Protein AF-A0A6S6PDP6-F1 (afdb_monomer)

Solvent-accessible surface area (backbone atoms only — not comparable to full-atom values): 7367 Å² total; per-residue (Å²): 138,85,53,68,46,98,90,74,43,75,61,49,75,66,54,52,54,55,49,52,53,49,50,52,52,49,54,54,54,49,50,52,51,50,52,51,53,35,48,54,28,44,77,68,69,27,50,63,66,81,89,53,92,38,46,42,82,45,91,45,61,48,102,85,68,49,72,48,81,40,42,63,45,77,32,64,76,46,38,51,51,53,54,48,52,52,52,46,42,74,74,70,47,52,69,70,59,54,48,65,65,44,53,70,63,45,61,69,54,49,72,68,58,68,76,72,72,73,78,78,86,125

Nearest PDB structures (foldseek):
  6z8i-assembly1_B  TM=3.446E-01  e=1.204E+00  Bacteroides thetaiotaomicron VPI-5482
  6zm1-assembly1_B  TM=3.277E-01  e=1.125E+00  Bacteroides thetaiotaomicron VPI-5482

Organism: Acetobacter aceti (NCBI:txid435)

Secondary structure (DSSP, 8-state):
---EETTTEE--HHHHHHHHHHHHHHHHHHHHHHHHHHHHHHHTTS-SSSPPTTEEE--EE-TTS-EETT-EEE-HHHHHHHHHHHHHHHTT--HHHHHHHHHHHHHHHHHHHGGG------

Radius of gyration: 23.92 Å; Cα contacts (8 Å, |Δi|>4): 77; chains: 1; bounding box: 60×48×45 Å

Foldseek 3Di:
DFDQDPVHGTDDPVNVVVVVVVVVVVVVVVVVVLVVVLVVCVVVVFHSDDDDFQKDDDFDADPVRHTDHGDIDGDVVRVVLVVVLVVCVVVVDDNVRSCVVVVVVVVVVVVVPVVPPPPPDD

pLDDT: mean 77.39, std 14.94, range [33.06, 93.81]

Sequence (122 aa):
MQIVTVAEGEISELHVGLKGTMNALFLKDLALKTHRGLRGRVEAAKSGGGLCYGYRFIRQFDAHGEPIRGDREIDDAQADTVRRIFCEFATGRSPLRVCRQLIPMMAETSCAAARKVDFSLS

Mean predicted aligned error: 12.42 Å

Structure (mmCIF, N/CA/C/O backbone):
data_AF-A0A6S6PDP6-F1
#
_entry.id   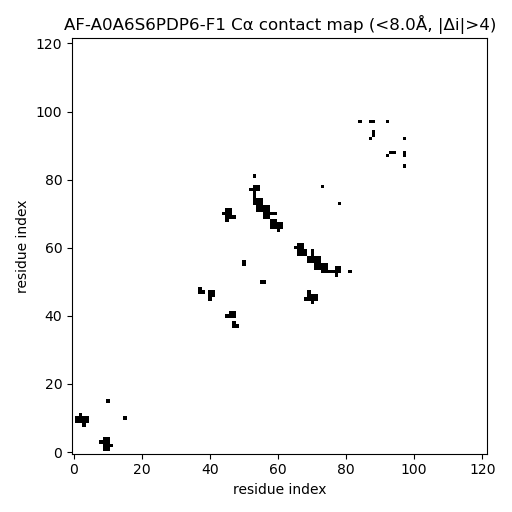AF-A0A6S6PDP6-F1
#
loop_
_atom_site.group_PDB
_atom_site.id
_atom_site.type_symbol
_atom_site.label_atom_id
_atom_site.label_alt_id
_atom_site.label_comp_id
_atom_site.label_asym_id
_atom_site.label_entity_id
_atom_site.label_seq_id
_atom_site.pdbx_PDB_ins_code
_atom_site.Cartn_x
_atom_site.Cartn_y
_atom_site.Cartn_z
_atom_site.occupancy
_atom_site.B_iso_or_equiv
_atom_site.auth_seq_id
_atom_site.auth_comp_id
_atom_site.auth_asym_id
_atom_site.auth_atom_id
_atom_site.pdbx_PDB_model_num
ATOM 1 N N . MET A 1 1 ? 39.586 26.753 -2.995 1.00 52.16 1 MET A N 1
ATOM 2 C CA . MET A 1 1 ? 39.370 25.320 -2.705 1.00 52.16 1 MET A CA 1
ATOM 3 C C . MET A 1 1 ? 38.463 24.788 -3.798 1.00 52.16 1 MET A C 1
ATOM 5 O O . MET A 1 1 ? 37.339 25.259 -3.879 1.00 52.16 1 MET A O 1
ATOM 9 N N . GLN A 1 2 ? 38.985 23.944 -4.691 1.00 61.41 2 GLN A N 1
ATOM 10 C CA . GLN A 1 2 ? 38.239 23.426 -5.845 1.00 61.41 2 GLN A CA 1
ATOM 11 C C . GLN A 1 2 ? 37.506 22.140 -5.448 1.00 61.41 2 GLN A C 1
ATOM 13 O O . GLN A 1 2 ? 38.102 21.273 -4.809 1.00 61.41 2 GLN A O 1
ATOM 18 N N . ILE A 1 3 ? 36.222 22.028 -5.791 1.00 72.94 3 ILE A N 1
ATOM 19 C CA . ILE A 1 3 ? 35.432 20.809 -5.566 1.00 72.94 3 ILE A CA 1
ATOM 20 C C . ILE A 1 3 ? 35.554 19.955 -6.827 1.00 72.94 3 ILE A C 1
ATOM 22 O O . ILE A 1 3 ? 35.171 20.399 -7.905 1.00 72.94 3 ILE A O 1
ATOM 26 N N . VAL A 1 4 ? 36.088 18.739 -6.698 1.00 71.31 4 VAL A N 1
ATOM 27 C CA . VAL A 1 4 ? 36.324 17.820 -7.823 1.00 71.31 4 VAL A CA 1
ATOM 28 C C . VAL A 1 4 ? 35.530 16.537 -7.597 1.00 71.31 4 VAL A C 1
ATOM 30 O O . VAL A 1 4 ? 35.573 15.978 -6.501 1.00 71.31 4 VAL A O 1
ATOM 33 N N . THR A 1 5 ? 34.810 16.052 -8.611 1.00 73.19 5 THR A N 1
ATOM 34 C CA . THR A 1 5 ? 34.128 14.743 -8.558 1.00 73.19 5 THR A CA 1
ATOM 35 C C . THR A 1 5 ? 34.731 13.753 -9.543 1.00 73.19 5 THR A C 1
ATOM 37 O O . THR A 1 5 ? 35.179 14.128 -10.622 1.00 73.19 5 THR A O 1
ATOM 40 N N . VAL A 1 6 ? 34.710 12.466 -9.183 1.00 71.62 6 VAL A N 1
ATOM 41 C CA . VAL A 1 6 ? 35.309 11.370 -9.972 1.00 71.62 6 VAL A CA 1
ATOM 42 C C . VAL A 1 6 ? 34.678 11.235 -11.366 1.00 71.62 6 VAL A C 1
ATOM 44 O O . VAL A 1 6 ? 35.338 10.786 -12.294 1.00 71.62 6 VAL A O 1
ATOM 47 N N . ALA A 1 7 ? 33.416 11.640 -11.524 1.00 65.56 7 ALA A N 1
ATOM 48 C CA . ALA A 1 7 ? 32.699 11.547 -12.792 1.00 65.56 7 ALA A CA 1
ATOM 49 C C . ALA A 1 7 ? 32.927 12.745 -13.733 1.00 65.56 7 ALA A C 1
ATOM 51 O O . ALA A 1 7 ? 32.743 12.591 -14.935 1.00 65.56 7 ALA A O 1
ATOM 52 N N . GLU A 1 8 ? 33.282 13.930 -13.217 1.00 60.47 8 GLU A N 1
ATOM 53 C CA . GLU A 1 8 ? 33.199 15.178 -14.004 1.00 60.47 8 GLU A CA 1
ATOM 54 C C . GLU A 1 8 ? 34.349 16.172 -13.812 1.00 60.47 8 GLU A C 1
ATOM 56 O O . GLU A 1 8 ? 34.410 17.168 -14.527 1.00 60.47 8 GLU A O 1
ATOM 61 N N . GLY A 1 9 ? 35.290 15.919 -12.901 1.00 71.25 9 GLY A N 1
ATOM 62 C CA . GLY A 1 9 ? 36.389 16.853 -12.651 1.00 71.25 9 GLY A CA 1
ATOM 63 C C . GLY A 1 9 ? 35.951 18.071 -11.827 1.00 71.25 9 GLY A C 1
ATOM 64 O O . GLY A 1 9 ? 35.169 17.919 -10.885 1.00 71.25 9 GLY A O 1
ATOM 65 N N . GLU A 1 10 ? 36.513 19.253 -12.116 1.00 66.38 10 GLU A N 1
ATOM 66 C CA . GLU A 1 10 ? 36.288 20.498 -11.359 1.00 66.38 10 GLU A CA 1
ATOM 67 C C . GLU A 1 10 ? 34.861 21.047 -11.529 1.00 66.38 10 GLU A C 1
ATOM 69 O O . GLU A 1 10 ? 34.403 21.339 -12.633 1.00 66.38 10 GLU A O 1
ATOM 74 N N . ILE A 1 11 ? 34.162 21.242 -10.410 1.00 68.06 11 ILE A N 1
ATOM 75 C CA . ILE A 1 11 ? 32.797 21.766 -10.370 1.00 68.06 11 ILE A CA 1
ATOM 76 C C . ILE A 1 11 ? 32.840 23.287 -10.205 1.00 68.06 11 ILE A C 1
ATOM 78 O O . ILE A 1 11 ? 33.169 23.800 -9.137 1.00 68.06 11 ILE A O 1
ATOM 82 N N . SER A 1 12 ? 32.442 24.007 -11.256 1.00 70.81 12 SER A N 1
ATOM 83 C CA . 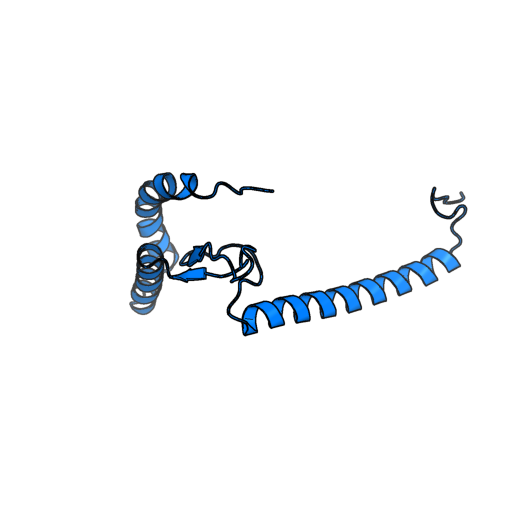SER A 1 12 ? 32.184 25.454 -11.193 1.00 70.81 12 SER A CA 1
ATOM 84 C C . SER A 1 12 ? 30.754 25.764 -10.723 1.00 70.81 12 SER A C 1
ATOM 86 O O . SER A 1 12 ? 29.857 24.926 -10.829 1.00 70.81 12 SER A O 1
ATOM 88 N N . GLU A 1 13 ? 30.501 26.989 -10.250 1.00 66.00 13 GLU A N 1
ATOM 89 C CA . GLU A 1 13 ? 29.162 27.434 -9.814 1.00 66.00 13 GLU A CA 1
ATOM 90 C C . GLU A 1 13 ? 28.082 27.257 -10.899 1.00 66.00 13 GLU A C 1
ATOM 92 O O . GLU A 1 13 ? 26.940 26.906 -10.594 1.00 66.00 13 GLU A O 1
ATOM 97 N N . LEU A 1 14 ? 28.450 27.405 -12.179 1.00 73.31 14 LEU A N 1
ATOM 98 C CA . LEU A 1 14 ? 27.556 27.155 -13.314 1.00 73.31 14 LEU A CA 1
ATOM 99 C C . LEU A 1 14 ? 27.130 25.676 -13.397 1.00 73.31 14 LEU A C 1
ATOM 101 O O . LEU A 1 14 ? 25.958 25.387 -13.637 1.00 73.31 14 LEU A O 1
ATOM 105 N N . HIS A 1 15 ? 28.056 24.738 -13.157 1.00 69.56 15 HIS A N 1
ATOM 106 C CA . HIS A 1 15 ? 27.757 23.302 -13.132 1.00 69.56 15 HIS A CA 1
ATOM 107 C C . HIS A 1 15 ? 26.804 22.952 -11.986 1.00 69.56 15 HIS A C 1
ATOM 109 O O . HIS A 1 15 ? 25.885 22.157 -12.176 1.00 69.56 15 HIS A O 1
ATOM 115 N N . VAL A 1 16 ? 26.965 23.583 -10.818 1.00 74.44 16 VAL A N 1
ATOM 116 C CA . VAL A 1 16 ? 26.056 23.396 -9.675 1.00 74.44 16 VAL A CA 1
ATOM 117 C C . VAL A 1 16 ? 24.645 23.879 -10.012 1.00 74.44 16 VAL A C 1
ATOM 119 O O . VAL A 1 16 ? 23.679 23.149 -9.785 1.00 74.44 16 VAL A O 1
ATOM 122 N N . GLY A 1 17 ? 24.511 25.071 -10.601 1.00 77.31 17 GLY A N 1
ATOM 123 C CA . GLY A 1 17 ? 23.212 25.633 -10.980 1.00 77.31 17 GLY A CA 1
ATOM 124 C C . GLY A 1 17 ? 22.501 24.829 -12.075 1.00 77.31 17 GLY A C 1
ATOM 125 O O . GLY A 1 17 ? 21.319 24.491 -11.943 1.00 77.31 17 GLY A O 1
ATOM 126 N N . LEU A 1 18 ? 23.223 24.460 -13.136 1.00 80.31 18 LEU A N 1
ATOM 127 C CA . LEU A 1 18 ? 22.667 23.696 -14.255 1.00 80.31 18 LEU A CA 1
ATOM 128 C C . LEU A 1 18 ? 22.265 22.272 -13.834 1.00 80.31 18 LEU A C 1
ATOM 130 O O . LEU A 1 18 ? 21.180 21.805 -14.174 1.00 80.31 18 LEU A O 1
ATOM 134 N N . LYS A 1 19 ? 23.090 21.586 -13.035 1.00 77.62 19 LYS A N 1
ATOM 135 C CA . LYS A 1 19 ? 22.763 20.239 -12.545 1.00 77.62 19 LYS A CA 1
ATOM 136 C C . LYS A 1 19 ? 21.697 20.238 -11.463 1.00 77.62 19 LYS A C 1
ATOM 138 O O . LYS A 1 19 ? 20.859 19.339 -11.443 1.00 77.62 19 LYS A O 1
ATOM 143 N N . GLY A 1 20 ? 21.702 21.235 -10.577 1.00 81.44 20 GLY A N 1
ATOM 144 C CA . GLY A 1 20 ? 20.689 21.380 -9.533 1.00 81.44 20 GLY A CA 1
ATOM 145 C C . GLY A 1 20 ? 19.291 21.547 -10.125 1.00 81.44 20 GLY A C 1
ATOM 146 O O . GLY A 1 20 ? 18.355 20.853 -9.727 1.00 81.44 20 GLY A O 1
ATOM 147 N N . THR A 1 21 ? 19.166 22.399 -11.145 1.00 84.94 21 THR A N 1
ATOM 148 C CA . THR A 1 21 ? 17.903 22.588 -11.873 1.00 84.94 21 THR A CA 1
ATOM 149 C C . THR A 1 21 ? 17.509 21.349 -12.683 1.00 84.94 21 THR A C 1
ATOM 151 O O . THR A 1 21 ? 16.346 20.943 -12.641 1.00 84.94 21 THR A O 1
ATOM 154 N N . MET A 1 22 ? 18.464 20.682 -13.341 1.00 85.62 22 MET A N 1
ATOM 155 C CA . MET A 1 22 ? 18.208 19.439 -14.079 1.00 85.62 22 MET A CA 1
ATOM 156 C C . MET A 1 22 ? 17.714 18.307 -13.1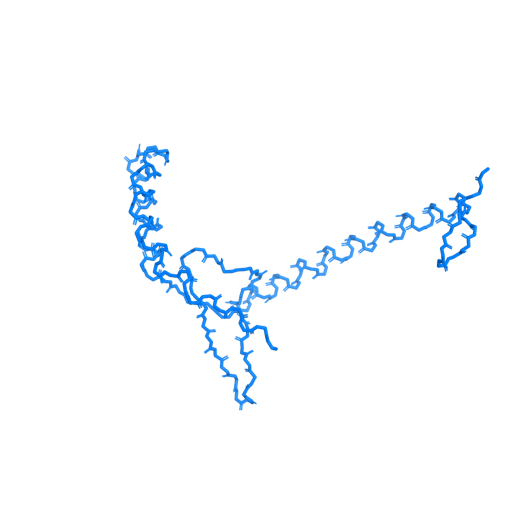68 1.00 85.62 22 MET A C 1
ATOM 158 O O . MET A 1 22 ? 16.744 17.627 -13.503 1.00 85.62 22 MET A O 1
ATOM 162 N N . ASN A 1 23 ? 18.326 18.123 -11.996 1.00 84.69 23 ASN A N 1
ATOM 163 C CA . ASN A 1 23 ? 17.906 17.094 -11.048 1.00 84.69 23 ASN A CA 1
ATOM 164 C C . ASN A 1 23 ? 16.510 17.390 -10.475 1.00 84.69 23 ASN A C 1
ATOM 166 O O . ASN A 1 23 ? 15.700 16.481 -10.312 1.00 84.69 23 ASN A O 1
ATOM 170 N N . ALA A 1 24 ? 16.186 18.664 -10.234 1.00 86.19 24 ALA A N 1
ATOM 171 C CA . ALA A 1 24 ? 14.849 19.062 -9.798 1.00 86.19 24 ALA A CA 1
ATOM 172 C C . ALA A 1 24 ? 13.769 18.721 -10.844 1.00 86.19 24 ALA A C 1
ATOM 174 O O . ALA A 1 24 ? 12.712 18.191 -10.490 1.00 86.19 24 ALA A O 1
ATOM 175 N N . LEU A 1 25 ? 14.041 18.966 -12.132 1.00 87.94 25 LEU A N 1
ATOM 176 C CA . LEU A 1 25 ? 13.146 18.566 -13.223 1.00 87.94 25 LEU A CA 1
ATOM 177 C C . LEU A 1 25 ? 13.035 17.040 -13.332 1.00 87.94 25 LEU A C 1
ATOM 179 O O . LEU A 1 25 ? 11.927 16.511 -13.420 1.00 87.94 25 LEU A O 1
ATOM 183 N N . PHE A 1 26 ? 14.159 16.328 -13.233 1.00 88.12 26 PHE A N 1
ATOM 184 C CA . PHE A 1 26 ? 14.179 14.868 -13.261 1.00 88.12 26 PHE A CA 1
ATOM 185 C C . PHE A 1 26 ? 13.336 14.251 -12.138 1.00 88.12 26 PHE A C 1
ATOM 187 O O . PHE A 1 26 ? 12.522 13.367 -12.399 1.00 88.12 26 PHE A O 1
ATOM 194 N N . LEU A 1 27 ? 13.473 14.736 -10.900 1.00 90.69 27 LEU A N 1
ATOM 195 C CA . LEU A 1 27 ? 12.686 14.253 -9.762 1.00 90.69 27 LEU A CA 1
ATOM 196 C C . LEU A 1 27 ? 11.185 14.502 -9.957 1.00 90.69 27 LEU A C 1
ATOM 198 O O . LEU A 1 27 ? 10.372 13.636 -9.629 1.00 90.69 27 LEU A O 1
ATOM 202 N N . LYS A 1 28 ? 10.810 15.651 -10.531 1.00 90.94 28 LYS A N 1
ATOM 203 C CA . LYS A 1 28 ? 9.413 15.971 -10.850 1.00 90.94 28 LYS A CA 1
ATOM 204 C C . LYS A 1 28 ? 8.837 14.997 -11.880 1.00 90.94 28 LYS A C 1
ATOM 206 O O . LYS A 1 28 ? 7.753 14.449 -11.673 1.00 90.94 28 LYS A O 1
ATOM 211 N N . ASP A 1 29 ? 9.574 14.732 -12.953 1.00 91.50 29 ASP A N 1
ATOM 212 C CA . ASP A 1 29 ? 9.146 13.801 -13.998 1.00 91.50 29 ASP A CA 1
ATOM 213 C C . ASP A 1 29 ? 9.114 12.353 -13.504 1.00 91.50 29 ASP A C 1
ATOM 215 O O . ASP A 1 29 ? 8.194 11.598 -13.835 1.00 91.50 29 ASP A O 1
ATOM 219 N N . LEU A 1 30 ? 10.086 11.965 -12.676 1.00 93.81 30 LEU A N 1
ATOM 220 C CA . LEU A 1 30 ? 10.133 10.657 -12.036 1.00 93.81 30 LEU A CA 1
ATOM 221 C C . LEU A 1 30 ? 8.914 10.448 -11.135 1.00 93.81 30 LEU A C 1
ATOM 223 O O . LEU A 1 30 ? 8.256 9.414 -11.234 1.00 93.81 30 LEU A O 1
ATOM 227 N N . ALA A 1 31 ? 8.566 11.433 -10.305 1.00 91.88 31 ALA A N 1
ATOM 228 C CA . ALA A 1 31 ? 7.389 11.363 -9.444 1.00 91.88 31 ALA A CA 1
ATOM 229 C C . ALA A 1 31 ? 6.101 11.169 -10.261 1.00 91.88 31 ALA A C 1
ATOM 231 O O . ALA A 1 31 ? 5.285 10.301 -9.943 1.00 91.88 31 ALA A O 1
ATOM 232 N N . LEU A 1 32 ? 5.947 11.915 -11.362 1.00 93.75 32 LEU A N 1
ATOM 233 C CA . LEU A 1 32 ? 4.796 11.786 -12.257 1.00 93.75 32 LEU A CA 1
ATOM 234 C C . LEU A 1 32 ? 4.722 10.401 -12.913 1.00 93.75 32 LEU A C 1
ATOM 236 O O . LEU A 1 32 ? 3.644 9.802 -12.957 1.00 93.75 32 LEU A O 1
ATOM 240 N N . LYS A 1 33 ? 5.848 9.872 -13.408 1.00 93.38 33 LYS A N 1
ATOM 241 C CA . LYS A 1 33 ? 5.911 8.537 -14.026 1.00 93.38 33 LYS A CA 1
ATOM 242 C C . LYS A 1 33 ? 5.598 7.436 -13.018 1.00 93.38 33 LYS A C 1
ATOM 244 O O . LYS A 1 33 ? 4.786 6.564 -13.321 1.00 93.38 33 LYS A O 1
ATOM 249 N N . THR A 1 34 ? 6.164 7.513 -11.815 1.00 91.50 34 THR A N 1
ATOM 250 C CA . THR A 1 34 ? 5.895 6.559 -10.733 1.00 91.50 34 THR A CA 1
ATOM 251 C C . THR A 1 34 ? 4.420 6.577 -10.351 1.00 91.50 34 THR A C 1
ATOM 253 O O . THR A 1 34 ? 3.782 5.530 -10.347 1.00 91.50 34 THR A O 1
ATOM 256 N N . HIS A 1 35 ? 3.832 7.756 -10.125 1.00 91.31 35 HIS A N 1
ATOM 257 C CA . HIS A 1 35 ? 2.419 7.861 -9.761 1.00 91.31 35 HIS A CA 1
ATOM 258 C C . HIS A 1 35 ? 1.491 7.313 -10.856 1.00 91.31 35 HIS A C 1
ATOM 260 O O . HIS A 1 35 ? 0.537 6.592 -10.561 1.00 91.31 35 HIS A O 1
ATOM 266 N N . ARG A 1 36 ? 1.776 7.604 -12.133 1.00 92.00 36 ARG A N 1
ATOM 267 C CA . ARG A 1 36 ? 1.033 7.026 -13.267 1.00 92.00 36 ARG A CA 1
ATOM 268 C C . ARG A 1 36 ? 1.173 5.504 -13.325 1.00 92.00 36 ARG A C 1
ATOM 270 O O . ARG A 1 36 ? 0.169 4.822 -13.500 1.00 92.00 36 ARG A O 1
ATOM 277 N N . GLY A 1 37 ? 2.383 4.977 -13.141 1.00 90.31 37 GLY A N 1
ATOM 278 C CA . GLY A 1 37 ? 2.636 3.535 -13.123 1.00 90.31 37 GLY A CA 1
ATOM 279 C C . GLY A 1 37 ? 1.872 2.825 -12.005 1.00 90.31 37 GLY A C 1
ATOM 280 O O . GLY A 1 37 ? 1.185 1.837 -12.257 1.00 90.31 37 GLY A O 1
ATOM 281 N N . LEU A 1 38 ? 1.918 3.368 -10.785 1.00 88.62 38 LEU A N 1
ATOM 282 C CA . LEU A 1 38 ? 1.174 2.836 -9.641 1.00 88.62 38 LEU A CA 1
ATOM 283 C C . LEU A 1 38 ? -0.337 2.876 -9.874 1.00 88.62 38 LEU A C 1
ATOM 285 O O . LEU A 1 38 ? -1.026 1.891 -9.616 1.00 88.62 38 LEU A O 1
ATOM 289 N N . ARG A 1 39 ? -0.848 3.983 -10.419 1.00 89.38 39 ARG A N 1
ATOM 290 C CA . ARG A 1 39 ? -2.262 4.110 -10.775 1.00 89.38 39 ARG A CA 1
ATOM 291 C C . ARG A 1 39 ? -2.690 3.050 -11.790 1.00 89.38 39 ARG A C 1
ATOM 293 O O . ARG A 1 39 ? -3.688 2.382 -11.550 1.00 89.38 39 ARG A O 1
ATOM 300 N N . GLY A 1 40 ? -1.920 2.837 -12.858 1.00 90.12 40 GLY A N 1
ATOM 301 C CA . GLY A 1 40 ? -2.237 1.810 -13.858 1.00 90.12 40 GLY A CA 1
ATOM 302 C C . GLY A 1 40 ? -2.289 0.397 -13.263 1.00 90.12 40 GLY A C 1
ATOM 303 O O . GLY A 1 40 ? -3.122 -0.418 -13.649 1.00 90.12 40 GLY A O 1
ATOM 304 N N . ARG A 1 41 ? -1.455 0.112 -12.255 1.00 86.88 41 ARG A N 1
ATOM 305 C CA . ARG A 1 41 ? -1.509 -1.154 -11.505 1.00 86.88 41 ARG A CA 1
ATOM 306 C C . ARG A 1 41 ? -2.795 -1.284 -10.692 1.00 86.88 41 ARG A C 1
ATOM 308 O O . ARG A 1 41 ? -3.396 -2.354 -10.699 1.00 86.88 41 ARG A O 1
ATOM 315 N N . VAL A 1 42 ? -3.218 -0.210 -10.026 1.00 84.81 42 VAL A N 1
ATOM 316 C CA . VAL A 1 42 ? -4.459 -0.179 -9.236 1.00 84.81 42 VAL A CA 1
ATOM 317 C C . VAL A 1 42 ? -5.692 -0.319 -10.128 1.00 84.81 42 VAL A C 1
ATOM 319 O O . VAL A 1 42 ? -6.586 -1.093 -9.797 1.00 84.81 42 VAL A O 1
ATOM 322 N N . GLU A 1 43 ? -5.725 0.369 -11.271 1.00 87.38 43 GLU A N 1
ATOM 323 C CA . GLU A 1 43 ? -6.813 0.270 -12.255 1.00 87.38 43 GLU A CA 1
ATOM 324 C C . GLU A 1 43 ? -6.934 -1.146 -12.841 1.00 87.38 43 GLU A C 1
ATOM 326 O O . GLU A 1 43 ? -8.039 -1.619 -13.079 1.00 87.38 43 GLU A O 1
ATOM 331 N N . ALA A 1 44 ? -5.820 -1.872 -12.978 1.00 84.62 44 ALA A N 1
ATOM 332 C CA . ALA A 1 44 ? -5.804 -3.283 -13.369 1.00 84.62 44 ALA A CA 1
ATOM 333 C C . ALA A 1 44 ? -6.167 -4.260 -12.227 1.00 84.62 44 ALA A C 1
ATOM 335 O O . ALA A 1 44 ? -5.912 -5.455 -12.355 1.00 84.62 44 ALA A O 1
ATOM 336 N N . ALA A 1 45 ? -6.693 -3.770 -11.098 1.00 81.62 45 ALA A N 1
ATOM 337 C CA . ALA A 1 45 ? -6.968 -4.531 -9.873 1.00 81.62 45 ALA A CA 1
ATOM 338 C C . ALA A 1 45 ? -5.738 -5.220 -9.241 1.00 81.62 45 ALA A C 1
ATOM 340 O O . ALA A 1 45 ? -5.871 -6.066 -8.356 1.00 81.62 45 ALA A O 1
ATOM 341 N N . LYS A 1 46 ? -4.523 -4.813 -9.625 1.00 82.38 46 LYS A N 1
ATOM 342 C CA . LYS A 1 46 ? -3.263 -5.359 -9.103 1.00 82.38 46 LYS A CA 1
ATOM 343 C C . LYS A 1 46 ? -2.732 -4.518 -7.948 1.00 82.38 46 LYS A C 1
ATOM 345 O O . LYS A 1 46 ? -3.198 -3.412 -7.660 1.00 82.38 46 LYS A O 1
ATOM 350 N N . SER A 1 47 ? -1.770 -5.057 -7.206 1.00 80.44 47 SER A N 1
ATOM 351 C CA . SER A 1 47 ? -1.094 -4.314 -6.142 1.00 80.44 47 SER A CA 1
ATOM 352 C C . SER A 1 47 ? -0.194 -3.230 -6.726 1.00 80.44 47 SER A C 1
ATOM 354 O O . SER A 1 47 ? 0.653 -3.503 -7.584 1.00 80.44 47 SER A O 1
ATOM 356 N N . GLY A 1 48 ? -0.391 -2.004 -6.237 1.00 78.31 48 GLY A N 1
ATOM 357 C CA . GLY A 1 48 ? 0.509 -0.867 -6.431 1.00 78.31 48 GLY A CA 1
ATOM 358 C C . GLY A 1 48 ? 1.617 -0.790 -5.370 1.00 78.31 48 GLY A C 1
ATOM 359 O O . GLY A 1 48 ? 2.357 0.182 -5.341 1.00 78.31 48 GLY A O 1
ATOM 360 N N . GLY A 1 49 ? 1.738 -1.777 -4.479 1.00 80.31 49 GLY A N 1
ATOM 361 C CA . GLY A 1 49 ? 2.732 -1.772 -3.404 1.00 80.31 49 GLY A CA 1
ATOM 362 C C . GLY A 1 49 ? 2.861 -3.128 -2.709 1.00 80.31 49 GLY A C 1
ATOM 363 O O . GLY A 1 49 ? 2.621 -4.174 -3.316 1.00 80.31 49 GLY A O 1
ATOM 364 N N . GLY A 1 50 ? 3.244 -3.109 -1.431 1.00 77.38 50 GLY A N 1
ATOM 365 C CA . GLY A 1 50 ? 3.311 -4.305 -0.583 1.00 77.38 50 GLY A CA 1
ATOM 366 C C . GLY A 1 50 ? 1.937 -4.902 -0.248 1.00 77.38 50 GLY A C 1
ATOM 367 O O . GLY A 1 50 ? 0.898 -4.353 -0.614 1.00 77.38 50 GLY A O 1
ATOM 368 N N . LEU A 1 51 ? 1.932 -6.039 0.452 1.00 79.81 51 LEU A N 1
ATOM 369 C CA . LEU A 1 51 ? 0.702 -6.682 0.923 1.00 79.81 51 LEU A CA 1
ATOM 370 C C . LEU A 1 51 ? 0.086 -5.877 2.076 1.00 79.81 51 LEU A C 1
ATOM 372 O O . LEU A 1 51 ? 0.760 -5.596 3.065 1.00 79.81 51 LEU A O 1
ATOM 376 N N . CYS A 1 52 ? -1.193 -5.527 1.959 1.00 82.62 52 CYS A N 1
ATOM 377 C CA . CYS A 1 52 ? -1.946 -4.877 3.031 1.00 82.62 52 CYS A CA 1
ATOM 378 C C . CYS A 1 52 ? -2.633 -5.921 3.927 1.00 82.62 52 CYS A C 1
ATOM 380 O O . CYS A 1 52 ? -3.071 -6.960 3.436 1.00 82.62 52 CYS A O 1
ATOM 382 N N . TYR A 1 53 ? -2.787 -5.617 5.222 1.00 83.19 53 TYR A N 1
ATOM 383 C CA . TYR A 1 53 ? -3.608 -6.424 6.136 1.00 83.19 53 TYR A CA 1
ATOM 384 C C . TYR A 1 53 ? -5.048 -6.536 5.606 1.00 83.19 53 TYR A C 1
ATOM 386 O O . TYR A 1 53 ? -5.590 -5.560 5.082 1.00 83.19 53 TYR A O 1
ATOM 394 N N . GLY A 1 54 ? -5.659 -7.713 5.727 1.00 84.50 54 GLY A N 1
ATOM 395 C CA . GLY A 1 54 ? -6.950 -8.032 5.107 1.00 84.50 54 GLY A CA 1
ATOM 396 C C . GLY A 1 54 ? -6.847 -8.725 3.746 1.00 84.50 54 GLY A C 1
ATOM 397 O O . GLY A 1 54 ? -7.876 -9.093 3.185 1.00 84.50 54 GLY A O 1
ATOM 398 N N . TYR A 1 55 ? -5.636 -8.907 3.210 1.00 86.00 55 TYR A N 1
ATOM 399 C CA . TYR A 1 55 ? -5.413 -9.496 1.890 1.00 86.00 55 TYR A CA 1
ATOM 400 C C . TYR A 1 55 ? -4.319 -10.566 1.917 1.00 86.00 55 TYR A C 1
ATOM 402 O O . TYR A 1 55 ? -3.367 -10.484 2.695 1.00 86.00 55 TYR A O 1
ATOM 410 N N . ARG A 1 56 ? -4.413 -11.534 1.001 1.00 84.38 56 ARG A N 1
ATOM 411 C CA . ARG A 1 56 ? -3.376 -12.547 0.736 1.00 84.38 56 ARG A CA 1
ATOM 412 C C . ARG A 1 56 ? -2.947 -12.526 -0.730 1.00 84.38 56 ARG A C 1
ATOM 414 O O . ARG A 1 56 ? -3.719 -12.148 -1.611 1.00 84.38 56 ARG A O 1
ATOM 421 N N . PHE A 1 57 ? -1.708 -12.942 -0.989 1.00 81.56 57 PHE A N 1
ATOM 422 C CA . PHE A 1 57 ? -1.200 -13.096 -2.351 1.00 81.56 57 PHE A CA 1
ATOM 423 C C . PHE A 1 57 ? -1.868 -14.269 -3.057 1.00 81.56 57 PHE A C 1
ATOM 425 O O . PHE A 1 57 ? -1.974 -15.358 -2.490 1.00 81.56 57 PHE A O 1
ATOM 432 N N . ILE A 1 58 ? -2.220 -14.062 -4.324 1.00 82.25 58 ILE A N 1
ATOM 433 C CA . ILE A 1 58 ? -2.572 -15.156 -5.221 1.00 82.25 58 ILE A CA 1
ATOM 434 C C . ILE A 1 58 ? -1.365 -15.435 -6.109 1.00 82.25 58 ILE A C 1
ATOM 436 O O . ILE A 1 58 ? -0.854 -14.544 -6.785 1.00 82.25 58 ILE A O 1
ATOM 440 N N . ARG A 1 59 ? -0.887 -16.679 -6.091 1.00 78.50 59 ARG A N 1
ATOM 441 C CA . ARG A 1 59 ? 0.126 -17.152 -7.035 1.00 78.50 59 ARG A CA 1
ATOM 442 C C . ARG A 1 59 ? -0.594 -17.726 -8.247 1.00 78.50 59 ARG A C 1
ATOM 444 O O . ARG A 1 59 ? -1.057 -18.860 -8.196 1.00 78.50 59 ARG A O 1
ATOM 451 N N . GLN A 1 60 ? -0.718 -16.924 -9.297 1.00 78.50 60 GLN A N 1
ATOM 452 C CA . GLN A 1 60 ? -1.239 -17.363 -10.590 1.00 78.50 60 GLN A CA 1
ATOM 453 C C . GLN A 1 60 ? -0.113 -17.356 -11.621 1.00 78.50 60 GLN A C 1
ATOM 455 O O . GLN A 1 60 ? 0.793 -16.528 -11.542 1.00 78.50 60 GLN A O 1
ATOM 460 N N . PHE A 1 61 ? -0.177 -18.279 -12.573 1.00 79.19 61 PHE A N 1
ATOM 461 C CA . PHE A 1 61 ? 0.708 -18.328 -13.732 1.00 79.19 61 PHE A CA 1
ATOM 462 C C . PHE A 1 61 ? -0.135 -18.082 -14.978 1.00 79.19 61 PHE A C 1
ATOM 464 O O . PHE A 1 61 ? -1.285 -18.523 -15.040 1.00 79.19 61 PHE A O 1
ATOM 471 N N . ASP A 1 62 ? 0.405 -17.340 -15.936 1.00 78.19 62 ASP A N 1
ATOM 472 C CA . ASP A 1 62 ? -0.262 -17.126 -17.212 1.00 78.19 62 ASP A CA 1
ATOM 473 C C . ASP A 1 62 ? -0.174 -18.368 -18.120 1.00 78.19 62 ASP A C 1
ATOM 475 O O . ASP A 1 62 ? 0.415 -19.394 -17.772 1.00 78.19 62 ASP A O 1
ATOM 479 N N . ALA A 1 63 ? -0.775 -18.281 -19.310 1.00 78.94 63 ALA A N 1
ATOM 480 C CA . ALA A 1 63 ? -0.767 -19.361 -20.300 1.00 78.94 63 ALA A CA 1
ATOM 481 C C . ALA A 1 63 ? 0.641 -19.721 -20.818 1.00 78.94 63 ALA A C 1
ATOM 483 O O . ALA A 1 63 ? 0.812 -20.760 -21.455 1.00 78.94 63 ALA A O 1
ATOM 484 N N . HIS A 1 64 ? 1.638 -18.876 -20.554 1.00 77.50 64 HIS A N 1
ATOM 485 C CA . HIS A 1 64 ? 3.033 -19.066 -20.933 1.00 77.50 64 HIS A CA 1
ATOM 486 C C . HIS A 1 64 ? 3.902 -19.538 -19.755 1.00 77.50 64 HIS A C 1
ATOM 488 O O . HIS A 1 64 ? 5.089 -19.788 -19.944 1.00 77.50 64 HIS A O 1
ATOM 494 N N . GLY A 1 65 ? 3.311 -19.727 -18.569 1.00 78.44 65 GLY A N 1
ATOM 495 C CA . GLY A 1 65 ? 4.007 -20.173 -17.364 1.00 78.44 65 GLY A CA 1
ATOM 496 C C . GLY A 1 65 ? 4.695 -19.050 -16.586 1.00 78.44 65 GLY A C 1
ATOM 497 O O . GLY A 1 65 ? 5.407 -19.338 -15.625 1.00 78.44 65 GLY A O 1
ATOM 498 N N . GLU A 1 66 ? 4.473 -17.784 -16.944 1.00 79.06 66 GLU A N 1
ATOM 499 C CA . GLU A 1 66 ? 5.034 -16.642 -16.227 1.00 79.06 66 GLU A CA 1
ATOM 500 C C . GLU A 1 66 ? 4.158 -16.276 -15.016 1.00 79.06 66 GLU A C 1
ATOM 502 O O . GLU A 1 66 ? 2.925 -16.232 -15.112 1.00 79.06 66 GLU A O 1
ATOM 507 N N . PRO A 1 67 ? 4.753 -15.996 -13.842 1.00 76.50 67 PRO A 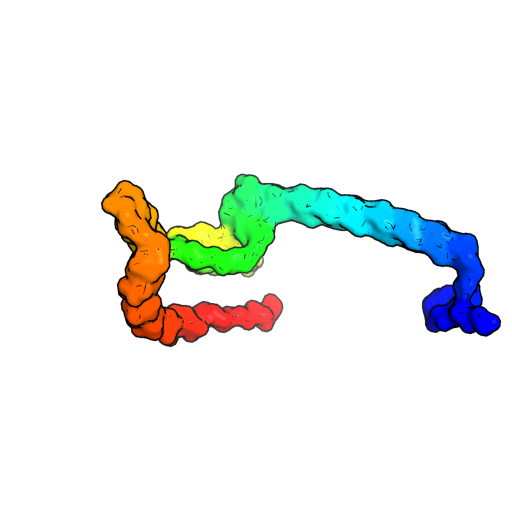N 1
ATOM 508 C CA . PRO A 1 67 ? 3.995 -15.662 -12.645 1.00 76.50 67 PRO A CA 1
ATOM 509 C C . PRO A 1 67 ? 3.316 -14.292 -12.780 1.00 76.50 67 PRO A C 1
ATOM 511 O O . PRO A 1 67 ? 3.969 -13.249 -12.905 1.00 76.50 67 PRO A O 1
ATOM 514 N N . ILE A 1 68 ? 1.990 -14.266 -12.652 1.00 77.31 68 ILE A N 1
ATOM 515 C CA . ILE A 1 68 ? 1.204 -13.034 -12.619 1.00 77.31 68 ILE A CA 1
ATOM 516 C C . ILE A 1 68 ? 1.415 -12.364 -11.260 1.00 77.31 68 ILE A C 1
ATOM 518 O O . ILE A 1 68 ? 0.965 -12.828 -10.213 1.00 77.31 68 ILE A O 1
ATOM 522 N N . ARG A 1 69 ? 2.135 -11.237 -11.263 1.00 76.56 69 ARG A N 1
ATOM 523 C CA . ARG A 1 69 ? 2.451 -10.498 -10.034 1.00 76.56 69 ARG A CA 1
ATOM 524 C C . ARG A 1 69 ? 1.382 -9.469 -9.697 1.00 76.56 69 ARG A C 1
ATOM 526 O O . ARG A 1 69 ? 1.028 -8.618 -10.522 1.00 76.56 69 ARG A O 1
ATOM 533 N N . GLY A 1 70 ? 1.026 -9.427 -8.417 1.00 74.62 70 GLY A N 1
ATOM 534 C CA . GLY A 1 70 ? 0.219 -8.369 -7.813 1.00 74.62 70 GLY A CA 1
ATOM 535 C C . GLY A 1 70 ? -1.257 -8.702 -7.648 1.00 74.62 70 GLY A C 1
ATOM 536 O O . GLY A 1 70 ? -1.988 -7.826 -7.188 1.00 74.62 70 GLY A O 1
ATOM 537 N N . ASP A 1 71 ? -1.675 -9.921 -7.970 1.00 82.00 71 ASP A N 1
ATOM 538 C CA . ASP A 1 71 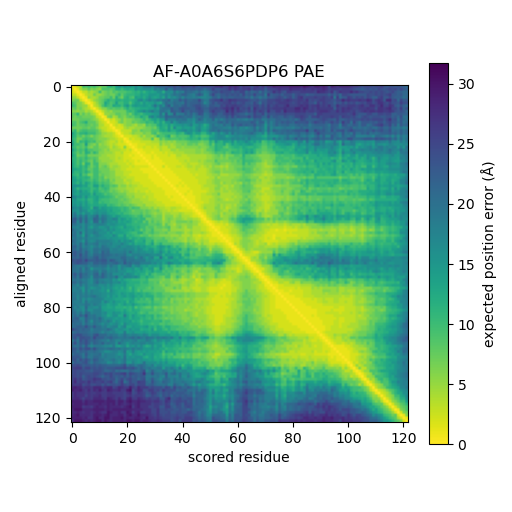? -3.025 -10.374 -7.667 1.00 82.00 71 ASP A CA 1
ATOM 539 C C . ASP A 1 71 ? -3.161 -10.639 -6.165 1.00 82.00 71 ASP A C 1
ATOM 541 O O . ASP A 1 71 ? -2.250 -11.149 -5.497 1.00 82.00 71 ASP A O 1
ATOM 545 N N . ARG A 1 72 ? -4.307 -10.229 -5.626 1.00 83.62 72 ARG A N 1
ATOM 546 C CA . ARG A 1 72 ? -4.647 -10.342 -4.211 1.00 83.62 72 ARG A CA 1
ATOM 547 C C . ARG A 1 72 ? -6.092 -10.782 -4.069 1.00 83.62 72 ARG A C 1
ATOM 549 O O . ARG A 1 72 ? -6.949 -10.335 -4.826 1.00 83.62 72 ARG A O 1
ATOM 556 N N . GLU A 1 73 ? -6.357 -11.605 -3.072 1.00 87.19 73 GLU A N 1
ATOM 557 C CA . GLU A 1 73 ? -7.714 -11.918 -2.623 1.00 87.19 73 GLU A CA 1
ATOM 558 C C . GLU A 1 73 ? -7.884 -11.457 -1.176 1.00 87.19 73 GLU A C 1
ATOM 560 O O . GLU A 1 73 ? -6.904 -11.192 -0.469 1.00 87.19 73 GLU A O 1
ATOM 565 N N . ILE A 1 74 ? -9.138 -11.319 -0.761 1.00 87.75 74 ILE A N 1
ATOM 566 C CA . ILE A 1 74 ? -9.493 -10.962 0.608 1.00 87.75 74 ILE A CA 1
ATOM 567 C C . ILE A 1 74 ? -9.205 -12.170 1.504 1.00 87.75 74 ILE A C 1
ATOM 569 O O . ILE A 1 74 ? -9.585 -13.292 1.183 1.00 87.75 74 ILE A O 1
ATOM 573 N N . ASP A 1 75 ? -8.520 -11.936 2.619 1.00 89.19 75 ASP A N 1
ATOM 574 C CA . ASP A 1 75 ? -8.424 -12.912 3.703 1.00 89.19 75 ASP A CA 1
ATOM 575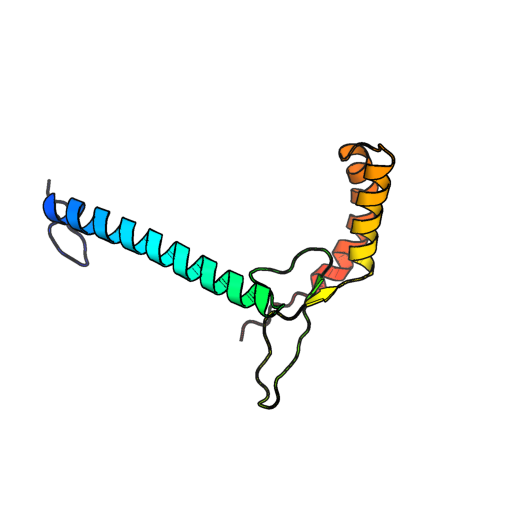 C C . ASP A 1 75 ? -9.609 -12.680 4.643 1.00 89.19 75 ASP A C 1
ATOM 577 O O . ASP A 1 75 ? -9.621 -11.694 5.384 1.00 89.19 75 ASP A O 1
ATOM 581 N N . ASP A 1 76 ? -10.609 -13.562 4.595 1.00 87.12 76 ASP A N 1
ATOM 582 C CA . ASP A 1 76 ? -11.853 -13.410 5.357 1.00 87.12 76 ASP A CA 1
ATOM 583 C C . ASP A 1 76 ? -11.614 -13.283 6.870 1.00 87.12 76 ASP A C 1
ATOM 585 O O . ASP A 1 76 ? -12.249 -12.456 7.522 1.00 87.12 76 ASP A O 1
ATOM 589 N N . ALA A 1 77 ? -10.633 -13.998 7.433 1.00 84.88 77 ALA A N 1
ATOM 590 C CA . ALA A 1 77 ? -10.335 -13.928 8.866 1.00 84.88 77 ALA A CA 1
ATOM 591 C C . ALA A 1 77 ? -9.809 -12.540 9.273 1.00 84.88 77 ALA A C 1
ATOM 593 O O . ALA A 1 77 ? -10.180 -11.969 10.309 1.00 84.88 77 ALA A O 1
ATOM 594 N N . GLN A 1 78 ? -8.951 -11.956 8.435 1.00 86.81 78 GLN A N 1
ATOM 595 C CA . GLN A 1 78 ? -8.455 -10.598 8.649 1.00 86.81 78 GLN A CA 1
ATOM 596 C C . GLN A 1 78 ? -9.530 -9.550 8.323 1.00 86.81 78 GLN A C 1
ATOM 598 O O . GLN A 1 78 ? -9.644 -8.548 9.034 1.00 86.81 78 GLN A O 1
ATOM 603 N N . ALA A 1 79 ? -10.349 -9.783 7.296 1.00 88.50 79 ALA A N 1
ATOM 604 C CA . ALA A 1 79 ? -11.447 -8.903 6.915 1.00 88.50 79 ALA A CA 1
ATOM 605 C C . ALA A 1 79 ? -12.515 -8.812 8.013 1.00 88.50 79 ALA A C 1
ATOM 607 O O . ALA A 1 79 ? -12.983 -7.712 8.312 1.00 88.50 79 ALA A O 1
ATOM 608 N N . ASP A 1 80 ? -12.839 -9.921 8.676 1.00 89.62 80 ASP A N 1
ATOM 609 C CA . ASP A 1 80 ? -13.748 -9.952 9.824 1.00 89.62 80 ASP A CA 1
ATOM 610 C C . ASP A 1 80 ? -13.215 -9.130 10.995 1.00 89.62 80 ASP A C 1
ATOM 612 O O . ASP A 1 80 ? -13.965 -8.398 11.645 1.00 89.62 80 ASP A O 1
ATOM 616 N N . THR A 1 81 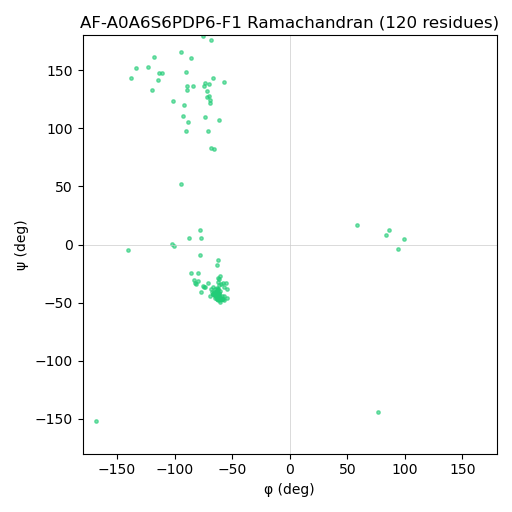? -11.901 -9.163 11.221 1.00 88.94 81 THR A N 1
ATOM 617 C CA . THR A 1 81 ? -11.256 -8.311 12.226 1.00 88.94 81 THR A CA 1
ATOM 618 C C . THR A 1 81 ? -11.458 -6.831 11.897 1.00 88.94 81 THR A C 1
ATOM 620 O O . THR A 1 81 ? -11.841 -6.050 12.769 1.00 88.94 81 THR A O 1
ATOM 623 N N . VAL A 1 82 ? -11.254 -6.440 10.636 1.00 89.12 82 VAL A N 1
ATOM 624 C CA . VAL A 1 82 ? -11.467 -5.059 10.176 1.00 89.12 82 VAL A CA 1
ATOM 625 C C . VAL A 1 82 ? -12.933 -4.653 10.331 1.00 89.12 82 VAL A C 1
ATOM 627 O O . VAL A 1 82 ? -13.218 -3.608 10.917 1.00 89.12 82 VAL A O 1
ATOM 630 N N . ARG A 1 83 ? -13.875 -5.491 9.880 1.00 91.19 83 ARG A N 1
ATOM 631 C CA . ARG A 1 83 ? -15.319 -5.247 10.035 1.00 91.19 83 ARG A CA 1
ATOM 632 C C . ARG A 1 83 ? -15.696 -5.070 11.504 1.00 91.19 83 ARG A C 1
ATOM 634 O O . ARG A 1 83 ? -16.385 -4.108 11.833 1.00 91.19 83 ARG A O 1
ATOM 641 N N . ARG A 1 84 ? -15.178 -5.922 12.397 1.00 90.00 84 ARG A N 1
ATOM 642 C CA . ARG A 1 84 ? -15.390 -5.805 13.846 1.00 90.00 84 ARG A CA 1
ATOM 643 C C . ARG A 1 84 ? -14.911 -4.460 14.388 1.00 90.00 84 ARG A C 1
ATOM 645 O O . ARG A 1 84 ? -15.666 -3.816 15.109 1.00 90.00 84 ARG A O 1
ATOM 652 N N . ILE A 1 85 ? -13.705 -4.013 14.022 1.00 90.69 85 ILE A N 1
ATOM 653 C CA . ILE A 1 85 ? -13.163 -2.710 14.452 1.00 90.69 85 ILE A CA 1
ATOM 654 C C . ILE A 1 85 ? -14.109 -1.573 14.052 1.00 90.69 85 ILE A C 1
ATOM 656 O O . ILE A 1 85 ? -14.438 -0.729 14.886 1.00 90.69 85 ILE A O 1
ATOM 660 N N . PHE A 1 86 ? -14.571 -1.561 12.798 1.00 90.62 86 PHE A N 1
ATOM 661 C CA . PHE A 1 86 ? -15.485 -0.527 12.311 1.00 90.62 86 PHE A CA 1
ATOM 662 C C . PHE A 1 86 ? -16.850 -0.578 13.001 1.00 90.62 86 PHE A C 1
ATOM 664 O O . PHE A 1 86 ? -17.366 0.471 13.381 1.00 90.62 86 PHE A O 1
ATOM 671 N N . CYS A 1 87 ? -17.415 -1.767 13.220 1.00 91.56 87 CYS A N 1
ATOM 672 C CA . CYS A 1 87 ? -18.661 -1.923 13.970 1.00 91.56 87 CYS A CA 1
ATOM 673 C C . CYS A 1 87 ? -18.517 -1.411 15.409 1.00 91.56 87 CYS A C 1
ATOM 675 O O . CYS A 1 87 ? -19.338 -0.623 15.871 1.00 91.56 87 CYS A O 1
ATOM 677 N N . GLU A 1 88 ? -17.456 -1.802 16.113 1.00 89.12 88 GLU A N 1
ATOM 678 C CA . GLU A 1 88 ? -17.204 -1.348 17.481 1.00 89.12 88 GLU A CA 1
ATOM 679 C C . GLU A 1 88 ? -17.018 0.170 17.562 1.00 89.12 88 GLU A C 1
ATOM 681 O O . GLU A 1 88 ? -17.581 0.818 18.448 1.00 89.12 88 GLU A O 1
ATOM 686 N N . PHE A 1 89 ? -16.294 0.753 16.608 1.00 90.12 89 PHE A N 1
ATOM 687 C CA . PHE A 1 89 ? -16.136 2.200 16.524 1.00 90.12 89 PHE A CA 1
ATOM 688 C C . PHE A 1 89 ? -17.470 2.909 16.247 1.00 90.12 89 PHE A C 1
ATOM 690 O O . PHE A 1 89 ? -17.796 3.881 16.927 1.00 90.12 89 PHE A O 1
ATOM 697 N N . ALA A 1 90 ? -18.284 2.391 15.321 1.00 91.06 90 ALA A N 1
ATOM 698 C CA . ALA A 1 90 ? -19.608 2.935 15.015 1.00 91.06 90 ALA A CA 1
ATOM 699 C C . ALA A 1 90 ? -20.565 2.884 16.222 1.00 91.06 90 ALA A C 1
ATOM 701 O O . ALA A 1 90 ? -21.405 3.765 16.376 1.00 91.06 90 ALA A O 1
ATOM 702 N N . THR A 1 91 ? -20.400 1.906 17.123 1.00 91.56 91 THR A N 1
ATOM 703 C CA . THR A 1 91 ? -21.140 1.841 18.402 1.00 91.56 91 THR A CA 1
ATOM 704 C C . THR A 1 91 ? -20.627 2.811 19.480 1.00 91.56 91 THR A C 1
ATOM 706 O O . THR A 1 91 ? -21.089 2.766 20.618 1.00 91.56 91 THR A O 1
ATOM 709 N N . GLY A 1 92 ? -19.670 3.688 19.156 1.00 89.50 92 GLY A N 1
ATOM 710 C CA . GLY A 1 92 ? -19.148 4.714 20.063 1.00 89.50 92 GLY A CA 1
ATOM 711 C C . GLY A 1 92 ? -18.005 4.248 20.968 1.00 89.50 92 GLY A C 1
ATOM 712 O O . GLY A 1 92 ? -17.639 4.950 21.914 1.00 89.50 92 GLY A O 1
ATOM 713 N N . ARG A 1 93 ? -17.408 3.074 20.714 1.00 86.69 93 ARG A N 1
ATOM 714 C CA . ARG A 1 93 ? -16.212 2.638 21.451 1.00 86.69 93 ARG A CA 1
ATOM 715 C C . ARG A 1 93 ? -14.992 3.420 20.974 1.00 86.69 93 ARG A C 1
ATOM 717 O O . ARG A 1 93 ? -14.769 3.587 19.779 1.00 86.69 93 ARG A O 1
ATOM 724 N N . SER A 1 94 ? -14.163 3.870 21.917 1.00 90.25 94 SER A N 1
ATOM 725 C CA . SER A 1 94 ? -12.942 4.595 21.565 1.00 90.25 94 SER A CA 1
ATOM 726 C C . SER A 1 94 ? -11.938 3.679 20.842 1.00 90.25 94 SER A C 1
ATOM 728 O O . SER A 1 94 ? -11.780 2.520 21.242 1.00 90.25 94 SER A O 1
ATOM 730 N N . PRO A 1 95 ? -11.191 4.186 19.841 1.00 86.06 95 PRO A N 1
ATOM 731 C CA . PRO A 1 95 ? -10.193 3.399 19.111 1.00 86.06 95 PRO A CA 1
ATOM 732 C C . PRO A 1 95 ? -9.161 2.739 20.030 1.00 86.06 95 PRO A C 1
ATOM 734 O O . PRO A 1 95 ? -8.807 1.580 19.848 1.00 86.06 95 PRO A O 1
ATOM 737 N N . LEU A 1 96 ? -8.735 3.444 21.085 1.00 87.50 96 LEU A N 1
ATOM 738 C CA . LEU A 1 96 ? -7.794 2.913 22.073 1.00 87.50 96 LEU A CA 1
ATOM 739 C C . LEU A 1 96 ? -8.359 1.707 22.832 1.00 87.50 96 LEU A C 1
ATOM 741 O O . LEU A 1 96 ? -7.615 0.776 23.139 1.00 87.50 96 LEU A O 1
ATOM 745 N N . ARG A 1 97 ? -9.662 1.709 23.141 1.00 87.00 97 ARG A N 1
ATOM 746 C CA . ARG A 1 97 ? -10.323 0.579 23.803 1.00 87.00 97 ARG A CA 1
ATOM 747 C C . ARG A 1 97 ? -10.415 -0.621 22.862 1.00 87.00 97 ARG A C 1
ATOM 749 O O . ARG A 1 97 ? -10.076 -1.721 23.289 1.00 87.00 97 ARG A O 1
ATOM 756 N N . VAL A 1 98 ? -10.789 -0.397 21.600 1.00 85.94 98 VAL A N 1
ATOM 757 C CA . VAL A 1 98 ? -10.826 -1.451 20.572 1.00 85.94 98 VAL A CA 1
ATOM 758 C C . VAL A 1 98 ? -9.435 -2.071 20.395 1.00 85.94 98 VAL A C 1
ATOM 760 O O . VAL A 1 98 ? -9.295 -3.288 20.474 1.00 85.94 98 VAL A O 1
ATOM 763 N N . CYS A 1 99 ? -8.381 -1.255 20.279 1.00 85.12 99 CYS A N 1
ATOM 764 C CA . CYS A 1 99 ? -7.002 -1.742 20.174 1.00 85.12 99 CYS A CA 1
ATOM 765 C C . CYS A 1 99 ? -6.574 -2.582 21.385 1.00 85.12 99 CYS A C 1
ATOM 767 O O . CYS A 1 99 ? -6.028 -3.667 21.206 1.00 85.12 99 CYS A O 1
ATOM 769 N N . ARG A 1 100 ? -6.844 -2.125 22.618 1.00 87.19 100 ARG A N 1
ATOM 770 C CA . ARG A 1 100 ? -6.497 -2.881 23.839 1.00 87.19 100 ARG A CA 1
ATOM 771 C C . ARG A 1 100 ? -7.132 -4.271 23.877 1.00 87.19 100 ARG A C 1
ATOM 773 O O . ARG A 1 100 ? -6.520 -5.189 24.408 1.00 87.19 100 ARG A O 1
ATOM 780 N N . GLN A 1 101 ? -8.331 -4.423 23.321 1.00 84.81 101 GLN A N 1
ATOM 781 C CA . GLN A 1 101 ? -9.018 -5.710 23.235 1.00 84.81 101 GLN A CA 1
ATOM 782 C C . GLN A 1 101 ? -8.499 -6.581 22.076 1.00 84.81 101 GLN A C 1
ATOM 784 O O . GLN A 1 101 ? -8.500 -7.805 22.178 1.00 84.81 101 GLN A O 1
ATOM 789 N N . LEU A 1 102 ? -8.046 -5.964 20.981 1.00 82.88 102 LEU A N 1
ATOM 790 C CA . LEU A 1 102 ? -7.568 -6.655 19.782 1.00 82.88 102 LEU A CA 1
ATOM 791 C C . LEU A 1 102 ? -6.150 -7.234 19.936 1.00 82.88 102 LEU A C 1
ATOM 793 O O . LEU A 1 102 ? -5.893 -8.345 19.481 1.00 82.88 102 LEU A O 1
ATOM 797 N N . ILE A 1 103 ? -5.240 -6.488 20.575 1.00 75.69 103 ILE A N 1
ATOM 798 C CA . ILE A 1 103 ? -3.805 -6.820 20.686 1.00 75.69 103 ILE A CA 1
ATOM 799 C C . ILE A 1 103 ? -3.548 -8.226 21.270 1.00 75.69 103 ILE A C 1
ATOM 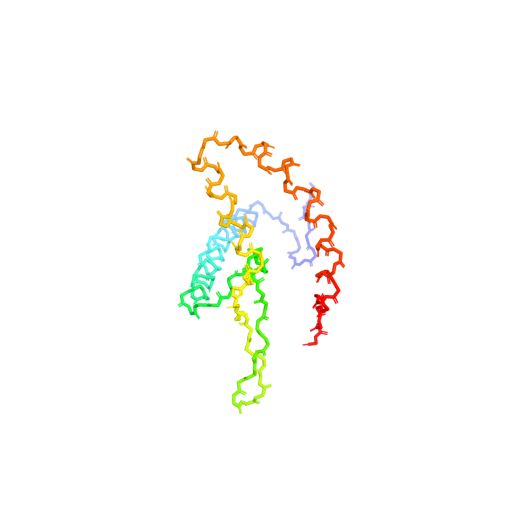801 O O . ILE A 1 103 ? -2.757 -8.957 20.672 1.00 75.69 103 ILE A O 1
ATOM 805 N N . PRO A 1 104 ? -4.207 -8.655 22.367 1.00 69.88 104 PRO A N 1
ATOM 806 C CA . PRO A 1 104 ? -4.006 -9.998 22.914 1.00 69.88 104 PRO A CA 1
ATOM 807 C C . PRO A 1 104 ? -4.430 -11.096 21.932 1.00 69.88 104 PRO A C 1
ATOM 809 O O . PRO A 1 104 ? -3.739 -12.094 21.776 1.00 69.88 104 PRO A O 1
ATOM 812 N N . MET A 1 105 ? -5.534 -10.873 21.216 1.00 64.38 105 MET A N 1
ATOM 813 C CA . MET A 1 105 ? -6.121 -11.842 20.289 1.00 64.38 105 MET A CA 1
ATOM 814 C C . MET A 1 105 ? -5.265 -12.030 19.024 1.00 64.38 105 MET A C 1
ATOM 816 O O . MET A 1 105 ? -5.198 -13.126 18.477 1.00 64.38 105 MET A O 1
ATOM 820 N N . MET A 1 106 ? -4.591 -10.968 18.565 1.00 65.06 106 MET A N 1
ATOM 821 C CA . MET A 1 106 ? -3.724 -11.004 17.379 1.00 65.06 106 MET A CA 1
ATOM 822 C C . MET A 1 106 ? -2.339 -11.604 17.649 1.00 65.06 106 MET A C 1
ATOM 824 O O . MET A 1 106 ? -1.708 -12.112 16.720 1.00 65.06 106 MET A O 1
ATOM 828 N N . ALA A 1 107 ? -1.850 -11.560 18.894 1.00 61.12 107 ALA A N 1
ATOM 829 C CA . ALA A 1 107 ? -0.556 -12.140 19.261 1.00 61.12 107 ALA A CA 1
ATOM 830 C C . ALA A 1 107 ? -0.516 -13.661 19.018 1.00 61.12 107 ALA A C 1
ATOM 832 O O . ALA A 1 107 ? 0.502 -14.196 18.579 1.00 61.12 107 ALA A O 1
ATOM 833 N N . GLU A 1 108 ? -1.644 -14.343 19.217 1.00 55.22 108 GLU A N 1
ATOM 834 C CA . GLU A 1 108 ? -1.783 -15.784 18.987 1.00 55.22 108 GLU A CA 1
ATOM 835 C C . GLU A 1 108 ? -1.880 -16.127 17.489 1.00 55.22 108 GLU A C 1
ATOM 837 O O . GLU A 1 108 ? -1.309 -17.118 17.032 1.00 55.22 108 GLU A O 1
ATOM 842 N N . THR A 1 109 ? -2.538 -15.281 16.689 1.00 57.75 109 THR A N 1
ATOM 843 C CA . THR A 1 109 ? -2.762 -15.513 15.247 1.00 57.75 109 THR A CA 1
ATOM 844 C C . THR A 1 109 ? -1.556 -15.140 14.375 1.00 57.75 109 THR A C 1
ATOM 846 O O . THR A 1 109 ? -1.275 -15.808 13.379 1.00 57.75 109 THR A O 1
ATOM 849 N N . SER A 1 110 ? -0.805 -14.101 14.757 1.00 52.16 110 SER A N 1
ATOM 850 C CA . SER A 1 110 ? 0.377 -13.593 14.038 1.00 52.16 110 SER A CA 1
ATOM 851 C C . SER A 1 110 ? 1.496 -14.638 13.901 1.00 52.16 110 SER A C 1
ATOM 853 O O . SER A 1 110 ? 2.085 -14.798 12.827 1.00 52.16 110 SER A O 1
ATOM 855 N N . CYS A 1 111 ? 1.736 -15.425 14.957 1.00 43.53 111 CYS A N 1
ATOM 856 C CA . CYS A 1 111 ? 2.781 -16.454 14.982 1.00 43.53 111 CYS A CA 1
ATOM 857 C C . CYS A 1 111 ? 2.553 -17.568 13.935 1.00 43.53 111 CYS A C 1
ATOM 859 O O . CYS A 1 111 ? 3.509 -18.144 13.410 1.00 43.53 111 CYS A O 1
ATOM 861 N N . ALA A 1 112 ? 1.294 -17.849 13.579 1.00 47.03 112 ALA A N 1
ATOM 862 C CA . ALA A 1 112 ? 0.943 -18.869 12.592 1.00 47.03 112 ALA A CA 1
ATOM 863 C C . ALA A 1 112 ? 1.06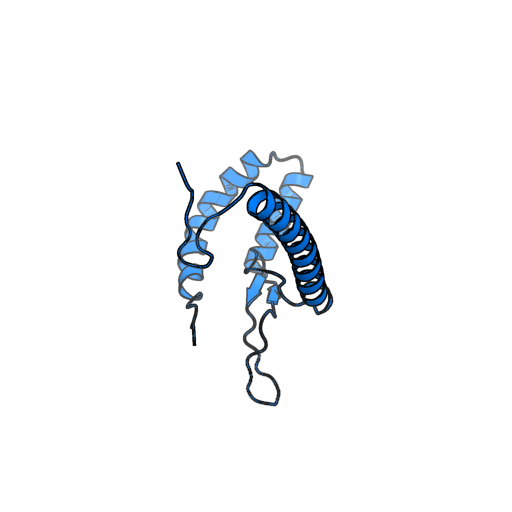0 -18.375 11.135 1.00 47.03 112 ALA A C 1
ATOM 865 O O . ALA A 1 112 ? 1.413 -19.156 10.249 1.00 47.03 112 ALA A O 1
ATOM 866 N N . ALA A 1 113 ? 0.794 -17.090 10.873 1.00 49.22 113 ALA A N 1
ATOM 867 C CA . ALA A 1 113 ? 0.772 -16.526 9.518 1.00 49.22 113 ALA A CA 1
ATOM 868 C C . ALA A 1 113 ? 2.167 -16.136 8.989 1.00 49.22 113 ALA A C 1
ATOM 870 O O . ALA A 1 113 ? 2.428 -16.252 7.790 1.00 49.22 113 ALA A O 1
ATOM 871 N N . ALA A 1 114 ? 3.090 -15.736 9.873 1.00 46.59 114 ALA A N 1
ATOM 872 C CA . ALA A 1 114 ? 4.426 -15.260 9.497 1.00 46.59 114 ALA A CA 1
ATOM 873 C C . ALA A 1 114 ? 5.313 -16.316 8.797 1.00 46.59 114 ALA A C 1
ATOM 875 O O . ALA A 1 114 ? 6.264 -15.950 8.114 1.00 46.59 114 ALA A O 1
ATOM 876 N N . ARG A 1 115 ? 4.993 -17.617 8.895 1.00 41.31 115 ARG A N 1
ATOM 877 C CA . ARG A 1 115 ? 5.759 -18.697 8.233 1.00 41.31 115 ARG A CA 1
ATOM 878 C C . ARG A 1 115 ? 5.492 -18.864 6.734 1.00 41.31 115 ARG A C 1
ATOM 880 O O . ARG A 1 115 ? 6.176 -19.657 6.106 1.00 41.31 115 ARG A O 1
ATOM 887 N N . LYS A 1 116 ? 4.492 -18.192 6.152 1.00 43.50 116 LYS A N 1
ATOM 888 C CA . LYS A 1 116 ? 4.132 -18.371 4.726 1.00 43.50 116 LYS A CA 1
ATOM 889 C C . LYS A 1 116 ? 4.662 -17.283 3.794 1.00 43.50 116 LYS A C 1
ATOM 891 O O . LYS A 1 116 ? 4.445 -17.371 2.589 1.00 43.50 116 LYS A O 1
ATOM 896 N N . VAL A 1 117 ? 5.355 -16.272 4.319 1.00 47.69 117 VAL A N 1
ATOM 897 C CA . VAL A 1 117 ? 5.955 -15.204 3.506 1.00 47.69 117 VAL A CA 1
ATOM 898 C C . VAL A 1 117 ? 7.412 -15.556 3.195 1.00 47.69 117 VAL A C 1
ATOM 900 O O . VAL A 1 117 ? 8.317 -14.762 3.428 1.00 47.69 117 VAL A O 1
ATOM 903 N N . ASP A 1 118 ? 7.648 -16.760 2.667 1.00 36.78 118 ASP A N 1
ATOM 904 C CA . ASP A 1 118 ? 8.912 -17.049 1.995 1.00 36.78 118 ASP A CA 1
ATOM 905 C C . ASP A 1 118 ? 8.902 -16.281 0.678 1.00 36.78 118 ASP A C 1
ATOM 907 O O . ASP A 1 118 ? 8.288 -16.655 -0.328 1.00 36.78 118 ASP A O 1
ATOM 911 N N . PHE A 1 119 ? 9.545 -15.124 0.734 1.00 43.88 119 PHE A N 1
ATOM 912 C CA . PHE A 1 119 ? 9.888 -14.302 -0.403 1.00 43.88 119 PHE A CA 1
ATOM 913 C C . PHE A 1 119 ? 10.902 -15.099 -1.240 1.00 43.88 119 PHE A C 1
ATOM 915 O O . PHE A 1 119 ? 12.110 -14.940 -1.090 1.00 43.88 119 PHE A O 1
ATOM 922 N N . SER A 1 120 ? 10.416 -16.015 -2.087 1.00 33.78 120 SER A N 1
ATOM 923 C CA . SER A 1 120 ? 11.244 -16.678 -3.095 1.00 33.78 120 SER A CA 1
ATOM 924 C C . SER A 1 120 ? 11.631 -15.635 -4.146 1.00 33.78 120 SER A C 1
ATOM 926 O O . SER A 1 120 ? 10.950 -15.463 -5.158 1.00 33.78 120 SER A O 1
ATOM 928 N N . LEU A 1 121 ? 12.687 -14.882 -3.833 1.00 36.56 121 LEU A N 1
ATOM 929 C CA . LEU A 1 121 ? 13.525 -14.191 -4.800 1.00 36.56 121 LEU A CA 1
ATOM 930 C C . LEU A 1 121 ? 14.150 -15.255 -5.701 1.00 36.56 121 LEU A C 1
ATOM 932 O O . LEU A 1 121 ? 15.035 -15.997 -5.279 1.00 36.56 121 LEU A O 1
ATOM 936 N N . SER A 1 122 ? 13.660 -15.308 -6.929 1.00 33.06 122 SER A N 1
ATOM 937 C CA . SER A 1 122 ? 14.354 -15.821 -8.106 1.00 33.06 122 SER A CA 1
ATOM 938 C C . SER A 1 122 ? 13.920 -14.956 -9.275 1.00 33.06 122 SER A C 1
ATOM 940 O O . SER A 1 122 ? 12.684 -14.893 -9.492 1.00 33.06 122 SER A O 1
#

InterPro domains:
  IPR038109 DNA-binding recombinase domain superfamily [G3DSA:3.90.1750.20] (33-116)